Protein AF-A0A536Y123-F1 (afdb_monomer)

Solvent-accessible surface area (backbone atoms only — not comparable to full-atom values): 9663 Å² total; per-residue (Å²): 142,85,84,83,83,81,80,85,75,85,76,78,80,75,80,70,77,71,78,72,82,71,74,66,82,64,80,83,62,82,68,43,59,37,19,22,59,64,84,87,45,102,69,44,90,77,25,90,36,60,44,80,74,20,51,60,34,50,33,53,55,55,72,44,74,93,76,72,44,64,45,73,59,81,63,72,54,59,59,52,44,57,74,70,40,99,72,58,87,64,52,85,79,78,57,53,82,89,87,76,88,86,79,87,85,81,90,77,94,80,68,61,84,88,69,74,47,89,44,72,66,46,47,53,51,51,45,68,77,39,72,90,72,76,83,84,84,71,101,106

Radius of gyration: 28.77 Å; Cα contacts (8 Å, |Δi|>4): 115; chains: 1; bounding box: 104×42×50 Å

Foldseek 3Di:
DDDDDDDPDPDDPDPDPDPPPPDPCPPPDAAAEAEAADPPPPRHPGHDDYDPLRLRSVLVQLPDDPPRSYYYDDDCSVVVCCVPDPDGNDDPPPSDDDDDDPDDDDDDDDDDPVVPDPDPVSVVVVCVVDPPPDDDDDSD

Sequence (140 aa):
MHGVIVRISLAACAALPAPGALAQSYPSQPIKVVVPFTPGTGMDIIARKPGASGNIGAEMVARSAPDGHTVMITANTMLIAASLYRSVPYDPLTDFSPISLAAWGTLLLTANPKANINSVADLIAQAKASPGKLTYASPG

Structure (mmCIF, N/CA/C/O backbone):
data_AF-A0A536Y123-F1
#
_entry.id   AF-A0A536Y123-F1
#
loop_
_atom_site.group_PDB
_atom_site.id
_atom_site.type_symbol
_atom_site.label_atom_id
_atom_site.label_alt_id
_atom_site.label_comp_id
_atom_site.label_asym_id
_atom_site.label_entity_id
_atom_site.label_seq_id
_atom_site.pdbx_PDB_ins_code
_atom_site.Cartn_x
_atom_site.Cartn_y
_atom_site.Cartn_z
_atom_site.occupancy
_atom_site.B_iso_or_equiv
_atom_site.auth_seq_id
_atom_site.auth_comp_id
_atom_site.auth_asym_id
_atom_site.auth_atom_id
_atom_site.pdbx_PDB_model_num
ATOM 1 N N . MET A 1 1 ? 82.440 23.245 2.979 1.00 44.66 1 MET A N 1
ATOM 2 C CA . MET A 1 1 ? 81.956 23.852 1.720 1.00 44.66 1 MET A CA 1
ATOM 3 C C . MET A 1 1 ? 81.531 22.723 0.804 1.00 44.66 1 MET A C 1
ATOM 5 O O . MET A 1 1 ? 82.418 21.971 0.463 1.00 44.66 1 MET A O 1
ATOM 9 N N . HIS A 1 2 ? 80.235 22.555 0.522 1.00 34.16 2 HIS A N 1
ATOM 10 C CA . HIS A 1 2 ? 79.648 21.939 -0.687 1.00 34.16 2 HIS A CA 1
ATOM 11 C C . HIS A 1 2 ? 78.120 21.997 -0.511 1.00 34.16 2 HIS A C 1
ATOM 13 O O . HIS A 1 2 ? 77.523 21.147 0.143 1.00 34.16 2 HIS A O 1
ATOM 19 N N . GLY A 1 3 ? 77.515 23.087 -0.992 1.00 32.44 3 GLY A N 1
ATOM 20 C CA . GLY A 1 3 ? 76.071 23.311 -0.957 1.00 32.44 3 GLY A CA 1
ATOM 21 C C . GLY A 1 3 ? 75.377 22.563 -2.093 1.00 32.44 3 GLY A C 1
ATOM 22 O O . G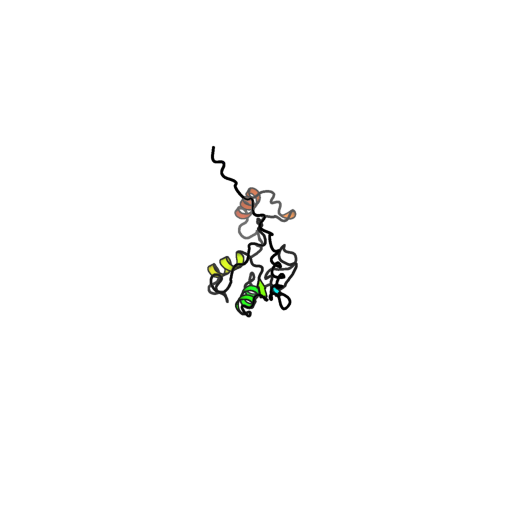LY A 1 3 ? 75.806 22.641 -3.242 1.00 32.44 3 GLY A O 1
ATOM 23 N N . VAL A 1 4 ? 74.311 21.839 -1.762 1.00 37.75 4 VAL A N 1
ATOM 24 C CA . VAL A 1 4 ? 73.453 21.135 -2.719 1.00 37.75 4 VAL A CA 1
ATOM 25 C C . VAL A 1 4 ? 72.392 22.113 -3.229 1.00 37.75 4 VAL A C 1
ATOM 27 O O . VAL A 1 4 ? 71.545 22.579 -2.472 1.00 37.75 4 VAL A O 1
ATOM 30 N N . ILE A 1 5 ? 72.460 22.440 -4.519 1.00 39.22 5 ILE A N 1
ATOM 31 C CA . ILE A 1 5 ? 71.477 23.259 -5.238 1.00 39.22 5 ILE A CA 1
ATOM 32 C C . ILE A 1 5 ? 70.317 22.347 -5.661 1.00 39.22 5 ILE A C 1
ATOM 34 O O . ILE A 1 5 ? 70.460 21.539 -6.578 1.00 39.22 5 ILE A O 1
ATOM 38 N N . VAL A 1 6 ? 69.159 22.477 -5.009 1.00 36.78 6 VAL A N 1
ATOM 39 C CA . VAL A 1 6 ? 67.905 21.829 -5.429 1.00 36.78 6 VAL A CA 1
ATOM 40 C C . VAL A 1 6 ? 67.229 22.716 -6.477 1.00 36.78 6 VAL A C 1
ATOM 42 O O . VAL A 1 6 ? 66.764 23.813 -6.178 1.00 36.78 6 VAL A O 1
ATOM 45 N N . ARG A 1 7 ? 67.197 22.252 -7.730 1.00 42.12 7 ARG A N 1
ATOM 46 C CA . ARG A 1 7 ? 66.497 22.916 -8.840 1.00 42.12 7 ARG A CA 1
ATOM 47 C C . ARG A 1 7 ? 65.000 22.614 -8.734 1.00 42.12 7 ARG A C 1
ATOM 49 O O . ARG A 1 7 ? 64.572 21.503 -9.032 1.00 42.12 7 ARG A O 1
ATOM 56 N N . ILE A 1 8 ? 64.211 23.609 -8.334 1.00 46.03 8 ILE A N 1
ATOM 57 C CA . ILE A 1 8 ? 62.746 23.586 -8.443 1.00 46.03 8 ILE A CA 1
ATOM 58 C C . ILE A 1 8 ? 62.401 23.617 -9.937 1.00 46.03 8 ILE A C 1
ATOM 60 O O . ILE A 1 8 ? 62.553 24.643 -10.595 1.00 46.03 8 ILE A O 1
ATOM 64 N N . SER A 1 9 ? 61.981 22.475 -10.482 1.00 41.53 9 SER A N 1
ATOM 65 C CA . SER A 1 9 ? 61.407 22.404 -11.826 1.00 41.53 9 SER A CA 1
ATOM 66 C C . SER A 1 9 ? 59.897 22.571 -11.707 1.00 41.53 9 SER A C 1
ATOM 68 O O . SER A 1 9 ? 59.209 21.731 -11.131 1.00 41.53 9 SER A O 1
ATOM 70 N N . LEU A 1 10 ? 59.405 23.697 -12.219 1.00 42.91 10 LEU A N 1
ATOM 71 C CA . LEU A 1 10 ? 57.994 24.034 -12.344 1.00 42.91 10 LEU A CA 1
ATOM 72 C C . LEU A 1 10 ? 57.353 23.081 -13.368 1.00 42.91 10 LEU A C 1
ATOM 74 O O . LEU A 1 10 ? 57.527 23.250 -14.573 1.00 42.91 10 LEU A O 1
ATOM 78 N N . ALA A 1 11 ? 56.653 22.051 -12.893 1.00 46.97 11 ALA A N 1
ATOM 79 C CA . ALA A 1 11 ? 55.857 21.182 -13.750 1.00 46.97 11 ALA A CA 1
ATOM 80 C C . ALA A 1 11 ? 54.609 21.952 -14.204 1.00 46.97 11 ALA A C 1
ATOM 82 O O . ALA A 1 11 ? 53.693 22.201 -13.421 1.00 46.97 11 ALA A O 1
ATOM 83 N N . ALA A 1 12 ? 54.600 22.368 -15.471 1.00 45.41 12 ALA A N 1
ATOM 84 C CA . ALA A 1 12 ? 53.430 22.928 -16.125 1.00 45.41 12 ALA A CA 1
ATOM 85 C C . ALA A 1 12 ? 52.314 21.873 -16.129 1.00 45.41 12 ALA A C 1
ATOM 87 O O . ALA A 1 12 ? 52.408 20.849 -16.805 1.00 45.41 12 ALA A O 1
ATOM 88 N N . CYS A 1 13 ? 51.274 22.117 -15.334 1.00 39.50 13 CYS A N 1
ATOM 89 C CA . CYS A 1 13 ? 50.069 21.306 -15.302 1.00 39.50 13 CYS A CA 1
ATOM 90 C C . CYS A 1 13 ? 49.344 21.508 -16.640 1.00 39.50 13 CYS A C 1
ATOM 92 O O . CYS A 1 13 ? 48.637 22.497 -16.832 1.00 39.50 13 CYS A O 1
ATOM 94 N N . ALA A 1 14 ? 49.595 20.621 -17.604 1.00 54.16 14 ALA A N 1
ATOM 95 C CA . ALA A 1 14 ? 48.831 20.573 -18.838 1.00 54.16 14 ALA A CA 1
ATOM 96 C C . ALA A 1 14 ? 47.367 20.318 -18.466 1.00 54.16 14 ALA A C 1
ATOM 98 O O . ALA A 1 14 ? 47.043 19.289 -17.873 1.00 54.16 14 ALA A O 1
ATOM 99 N N . ALA A 1 15 ? 46.502 21.285 -18.770 1.00 59.75 15 ALA A N 1
ATOM 100 C CA . ALA A 1 15 ? 45.067 21.162 -18.596 1.00 59.75 15 ALA A CA 1
ATOM 101 C C . ALA A 1 15 ? 44.578 19.979 -19.440 1.00 59.75 15 ALA A C 1
ATOM 103 O O . ALA A 1 15 ? 44.420 20.088 -20.656 1.00 59.75 15 ALA A O 1
ATOM 104 N N . LEU A 1 16 ? 44.386 18.829 -18.794 1.00 57.16 16 LEU A N 1
ATOM 105 C CA . LEU A 1 16 ? 43.657 17.716 -19.377 1.00 57.16 16 LEU A CA 1
ATOM 106 C C . LEU A 1 16 ? 42.256 18.247 -19.705 1.00 57.16 16 LEU A C 1
ATOM 108 O O . LEU A 1 16 ? 41.592 18.755 -18.795 1.00 57.16 16 LEU A O 1
ATOM 112 N N . PRO A 1 17 ? 41.798 18.187 -20.968 1.00 57.59 17 PRO A N 1
ATOM 113 C CA . PRO A 1 17 ? 40.413 18.493 -21.270 1.00 57.59 17 PRO A CA 1
ATOM 114 C C . PRO A 1 17 ? 39.561 17.558 -20.415 1.00 57.59 17 PRO A C 1
ATOM 116 O O . PRO A 1 17 ? 39.711 16.336 -20.489 1.00 57.59 17 PRO A O 1
ATOM 119 N N . ALA A 1 18 ? 38.717 18.135 -19.556 1.00 61.03 18 ALA A N 1
ATOM 120 C CA . ALA A 1 18 ? 37.711 17.365 -18.846 1.00 61.03 18 ALA A CA 1
ATOM 121 C C . ALA A 1 18 ? 36.969 16.544 -19.911 1.00 61.03 18 ALA A C 1
ATOM 123 O O . ALA A 1 18 ? 36.541 17.148 -20.903 1.00 61.03 18 ALA A O 1
ATOM 124 N N . PRO A 1 19 ? 36.865 15.206 -19.787 1.00 59.00 19 PRO A N 1
ATOM 125 C CA . PRO A 1 19 ? 36.033 14.445 -20.701 1.00 59.00 19 PRO A CA 1
ATOM 126 C C . PRO A 1 19 ? 34.667 15.121 -20.673 1.00 59.00 19 PRO A C 1
ATOM 128 O O . PRO A 1 19 ? 34.064 15.244 -19.604 1.00 59.00 19 PRO A O 1
ATOM 131 N N . GLY A 1 20 ? 34.258 15.681 -21.818 1.00 55.81 20 GLY A N 1
ATOM 132 C CA . GLY A 1 20 ? 32.972 16.352 -21.934 1.00 55.81 20 GLY A CA 1
ATOM 133 C C . GLY A 1 20 ? 31.936 15.413 -21.346 1.00 55.81 20 GLY A C 1
ATOM 134 O O . GLY A 1 20 ? 31.989 14.221 -21.632 1.00 55.81 20 GLY A O 1
ATOM 135 N N . ALA A 1 21 ? 31.085 15.902 -20.447 1.00 55.25 21 ALA A N 1
ATOM 136 C CA . ALA A 1 21 ? 30.064 15.067 -19.841 1.00 55.25 21 ALA A CA 1
ATOM 137 C C . ALA A 1 21 ? 29.241 14.442 -20.977 1.00 55.25 21 ALA A C 1
ATOM 139 O O . ALA A 1 21 ? 28.461 15.130 -21.636 1.00 55.25 21 ALA A O 1
ATOM 140 N N . LEU A 1 22 ? 29.478 13.157 -21.256 1.00 55.00 22 LEU A N 1
ATOM 141 C CA . LEU A 1 22 ? 28.641 12.369 -22.145 1.00 55.00 22 LEU A CA 1
ATOM 142 C C . LEU A 1 22 ? 27.277 12.408 -21.470 1.00 55.00 22 LEU A C 1
ATOM 144 O O 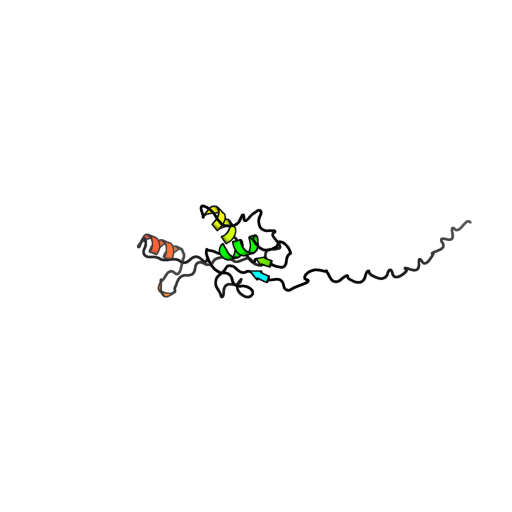. LEU A 1 22 ? 27.125 11.887 -20.364 1.00 55.00 22 LEU A O 1
ATOM 148 N N . ALA A 1 23 ? 26.319 13.106 -22.079 1.00 57.44 23 ALA A N 1
AT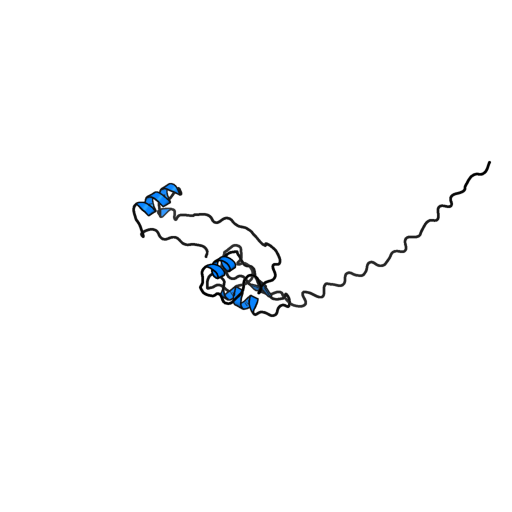OM 149 C CA . ALA A 1 23 ? 24.944 13.052 -21.619 1.00 57.44 23 ALA A CA 1
ATOM 150 C C . ALA A 1 23 ? 24.580 11.569 -21.467 1.00 57.44 23 ALA A C 1
ATOM 152 O O . ALA A 1 23 ? 24.811 10.782 -22.387 1.00 57.44 23 ALA A O 1
ATOM 153 N N . GLN A 1 24 ? 24.106 11.178 -20.282 1.00 65.00 24 GLN A N 1
ATOM 154 C CA . GLN A 1 24 ? 23.718 9.799 -20.009 1.00 65.00 24 GLN A CA 1
ATOM 155 C C . GLN A 1 24 ? 22.732 9.365 -21.105 1.00 65.00 24 GLN A C 1
ATOM 157 O O . GLN A 1 24 ? 21.712 10.021 -21.304 1.00 65.00 24 GLN A O 1
ATOM 162 N N . SER A 1 25 ? 23.017 8.269 -21.817 1.00 79.06 25 SER A N 1
ATOM 163 C CA . SER A 1 25 ? 22.166 7.763 -22.914 1.00 79.06 25 SER A CA 1
ATOM 164 C C . SER A 1 25 ? 20.746 7.376 -22.470 1.00 79.06 25 SER A C 1
ATOM 166 O O . SER A 1 25 ? 19.893 7.063 -23.297 1.00 79.06 25 SER A O 1
ATOM 168 N N . TYR A 1 26 ? 20.507 7.377 -21.160 1.00 80.31 26 TYR A N 1
ATOM 169 C CA . TYR A 1 26 ? 19.233 7.148 -20.505 1.00 80.31 26 TYR A CA 1
ATOM 170 C C . TYR A 1 26 ? 18.854 8.382 -19.667 1.00 80.31 26 TYR A C 1
ATOM 172 O O . TYR A 1 26 ? 19.722 8.908 -18.962 1.00 80.31 26 TYR A O 1
ATOM 180 N N . PRO A 1 27 ? 17.572 8.787 -19.635 1.00 84.50 27 PRO A N 1
ATOM 181 C CA . PRO A 1 27 ? 16.436 8.220 -20.372 1.00 84.50 27 PRO A CA 1
ATOM 182 C C . PRO A 1 27 ? 16.368 8.727 -21.822 1.00 84.50 27 PRO A C 1
ATOM 184 O O . PRO A 1 27 ? 16.503 9.921 -22.073 1.00 84.50 27 PRO A O 1
ATOM 187 N N . SER A 1 28 ? 16.127 7.826 -22.779 1.00 86.00 28 SER A N 1
ATOM 188 C CA . SER A 1 28 ? 15.993 8.174 -24.207 1.00 86.00 28 SER A CA 1
ATOM 189 C C . SER A 1 28 ? 14.548 8.480 -24.627 1.00 86.00 28 SER A C 1
ATOM 191 O O . SER A 1 28 ? 14.310 9.020 -25.705 1.00 86.00 28 SER A O 1
ATOM 193 N N . GLN A 1 29 ? 13.583 8.162 -23.766 1.00 86.25 29 GLN A N 1
ATOM 194 C CA . GLN A 1 29 ? 12.152 8.429 -23.915 1.00 86.25 29 GLN A CA 1
ATOM 195 C C . GLN A 1 29 ? 11.523 8.656 -22.523 1.00 86.25 29 GLN A C 1
ATOM 197 O O . GLN A 1 29 ? 12.164 8.360 -21.510 1.00 86.25 29 GLN A O 1
ATOM 202 N N . PRO A 1 30 ? 10.292 9.195 -22.422 1.00 88.25 30 PRO A N 1
ATOM 203 C CA . PRO A 1 30 ? 9.659 9.457 -21.129 1.00 88.25 30 PRO A CA 1
ATOM 204 C C . PRO A 1 30 ? 9.525 8.210 -20.240 1.00 88.25 30 PRO A C 1
ATOM 206 O O . PRO A 1 30 ? 9.156 7.136 -20.713 1.00 88.25 30 PRO A O 1
ATOM 209 N N . ILE A 1 31 ? 9.760 8.376 -18.934 1.00 87.94 31 ILE A N 1
ATOM 210 C CA . ILE A 1 31 ? 9.559 7.322 -17.930 1.00 87.94 31 ILE A CA 1
ATOM 211 C C . ILE A 1 31 ? 8.090 7.308 -17.503 1.00 87.94 31 ILE A C 1
ATOM 213 O O . ILE A 1 31 ? 7.547 8.301 -17.015 1.00 87.94 31 ILE A O 1
ATOM 217 N N . LYS A 1 32 ? 7.451 6.151 -17.640 1.00 85.12 32 LYS A N 1
ATOM 218 C CA . LYS A 1 32 ? 6.122 5.866 -17.118 1.00 85.12 32 LYS A CA 1
ATOM 219 C C . LYS A 1 32 ? 6.221 5.472 -15.648 1.00 85.12 32 LYS A C 1
ATOM 221 O O . LYS A 1 32 ? 6.662 4.377 -15.307 1.00 85.12 32 LYS A O 1
ATOM 226 N N . VAL A 1 33 ? 5.753 6.353 -14.775 1.00 85.56 33 VAL A N 1
ATOM 227 C CA . VAL A 1 33 ? 5.499 6.010 -13.370 1.00 85.56 33 VAL A CA 1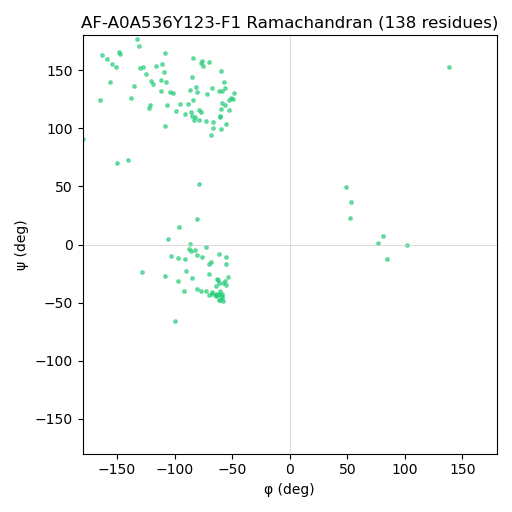
ATOM 228 C C . VAL A 1 33 ? 4.195 5.210 -13.296 1.00 85.56 33 VAL A C 1
ATOM 230 O O . VAL A 1 33 ? 3.367 5.302 -14.201 1.00 85.56 33 VAL A O 1
ATOM 233 N N . VAL A 1 34 ? 4.002 4.396 -12.261 1.00 79.06 34 VAL A N 1
ATOM 234 C CA . VAL A 1 34 ? 2.768 3.646 -11.985 1.00 79.06 34 VAL A CA 1
ATOM 235 C C . VAL A 1 34 ? 2.477 3.728 -10.494 1.00 79.06 34 VAL A C 1
ATOM 237 O O . VAL A 1 34 ? 3.332 3.385 -9.684 1.00 79.06 34 VAL A O 1
ATOM 240 N N . VAL A 1 35 ? 1.270 4.160 -10.137 1.00 76.50 35 VAL A N 1
ATOM 241 C CA . VAL A 1 35 ? 0.771 4.249 -8.762 1.00 76.50 35 VAL A CA 1
ATOM 242 C C . VAL A 1 35 ? -0.487 3.384 -8.649 1.00 76.50 35 VAL A C 1
ATOM 244 O O . VAL A 1 35 ? -1.468 3.603 -9.372 1.00 76.50 35 VAL A O 1
ATOM 247 N N . PRO A 1 36 ? -0.481 2.378 -7.765 1.00 60.59 36 PRO A N 1
ATOM 248 C CA . PRO A 1 36 ? -1.546 1.389 -7.704 1.00 60.59 36 PRO A CA 1
ATOM 249 C C . PRO A 1 36 ? -2.631 1.701 -6.648 1.00 60.59 36 PRO A C 1
ATOM 251 O O . PRO A 1 36 ? -3.433 0.828 -6.312 1.00 60.59 36 PRO A O 1
ATOM 254 N N . PHE A 1 37 ? -2.683 2.936 -6.131 1.00 64.50 37 PHE A N 1
ATOM 255 C CA . PHE A 1 37 ? -3.608 3.381 -5.075 1.00 64.50 37 PHE A CA 1
ATOM 256 C C . PHE A 1 37 ? -4.706 4.320 -5.601 1.00 64.50 37 PHE A C 1
ATOM 258 O O . PHE A 1 37 ? -4.628 4.818 -6.723 1.00 64.50 37 PHE A O 1
ATOM 265 N N . THR A 1 38 ? -5.764 4.523 -4.807 1.00 53.31 38 THR A N 1
ATOM 266 C CA . THR A 1 38 ? -6.892 5.403 -5.156 1.00 53.31 38 THR A CA 1
ATOM 267 C C . THR A 1 38 ? -6.514 6.887 -5.139 1.00 53.31 38 THR A C 1
ATOM 269 O O . THR A 1 38 ? -5.593 7.270 -4.404 1.00 53.31 38 THR A O 1
ATOM 272 N N . PRO A 1 39 ? -7.274 7.734 -5.864 1.00 51.16 39 PRO A N 1
ATOM 273 C CA . PRO A 1 39 ? -6.931 9.135 -5.993 1.00 51.16 39 PRO A CA 1
ATOM 274 C C . PRO A 1 39 ? -6.860 9.944 -4.695 1.00 51.16 39 PRO A C 1
ATOM 276 O O . PRO A 1 39 ? -7.607 9.674 -3.756 1.00 51.16 39 PRO A O 1
ATOM 279 N N . GLY A 1 40 ? -5.990 10.959 -4.654 1.00 53.34 40 GLY A N 1
ATOM 280 C CA . GLY A 1 40 ? -5.891 11.918 -3.537 1.00 53.34 40 GLY A CA 1
ATOM 281 C C . GLY A 1 40 ? -5.093 11.452 -2.310 1.00 53.34 40 GLY A C 1
ATOM 282 O O . GLY A 1 40 ? -5.057 12.145 -1.294 1.00 53.34 40 GLY A O 1
ATOM 283 N N . THR A 1 41 ? -4.430 10.298 -2.392 1.00 57.78 41 THR A N 1
ATOM 284 C CA . THR A 1 41 ? -3.423 9.871 -1.408 1.00 57.78 41 THR A CA 1
ATOM 285 C C . THR A 1 41 ? -2.062 10.483 -1.758 1.00 57.78 41 THR A C 1
ATOM 287 O O . THR A 1 41 ? -1.838 10.875 -2.903 1.00 57.78 41 THR A O 1
ATOM 290 N N . GLY A 1 42 ? -1.121 10.554 -0.807 1.00 52.12 42 GLY A N 1
ATOM 291 C CA . GLY A 1 42 ? 0.209 11.151 -1.030 1.00 52.12 42 GLY A CA 1
ATOM 292 C C . GLY A 1 42 ? 1.012 10.552 -2.198 1.00 52.12 42 GLY A C 1
ATOM 293 O O . GLY A 1 42 ? 2.017 11.125 -2.606 1.00 52.12 42 GLY A O 1
ATOM 294 N N . MET A 1 43 ? 0.562 9.428 -2.761 1.00 48.94 43 MET A N 1
ATOM 295 C CA . MET A 1 43 ? 1.208 8.741 -3.873 1.00 48.94 43 MET A CA 1
ATOM 296 C C . MET A 1 43 ? 0.621 9.071 -5.248 1.00 48.94 43 MET A C 1
ATOM 298 O O . MET A 1 43 ? 1.240 8.746 -6.251 1.00 48.94 43 MET A O 1
ATOM 302 N N . ASP A 1 44 ? -0.531 9.732 -5.326 1.00 50.09 44 ASP A N 1
ATOM 303 C CA . ASP A 1 44 ? -1.390 9.725 -6.517 1.00 50.09 44 ASP A CA 1
ATOM 304 C C . ASP A 1 44 ? -1.079 10.783 -7.599 1.00 50.09 44 ASP A C 1
ATOM 306 O O . ASP A 1 44 ? -1.732 10.832 -8.638 1.00 50.09 44 ASP A O 1
ATOM 310 N N . ILE A 1 45 ? -0.066 11.634 -7.436 1.00 48.66 45 ILE A N 1
ATOM 311 C CA . ILE A 1 45 ? 0.061 12.805 -8.324 1.00 48.66 45 ILE A CA 1
ATOM 312 C C . ILE A 1 45 ? 0.459 12.444 -9.778 1.00 48.66 45 ILE A C 1
ATOM 314 O O . ILE A 1 45 ? 0.255 13.266 -10.668 1.00 48.66 45 ILE A O 1
ATOM 318 N N . ILE A 1 46 ? 0.987 11.242 -10.078 1.00 41.72 46 ILE A N 1
ATOM 319 C CA . ILE A 1 46 ? 1.703 11.037 -11.360 1.00 41.72 46 ILE A CA 1
ATOM 320 C C . ILE A 1 46 ? 1.252 9.839 -12.224 1.00 41.72 46 ILE A C 1
ATOM 322 O O . ILE A 1 46 ? 1.422 9.915 -13.440 1.00 41.72 46 ILE A O 1
ATOM 326 N N . ALA A 1 47 ? 0.623 8.766 -11.717 1.00 50.31 47 ALA A N 1
ATOM 327 C CA . ALA A 1 47 ? 0.274 7.651 -12.615 1.00 50.31 47 ALA A CA 1
ATOM 328 C C . ALA A 1 47 ? -0.739 6.627 -12.104 1.00 50.31 47 ALA A C 1
ATOM 330 O 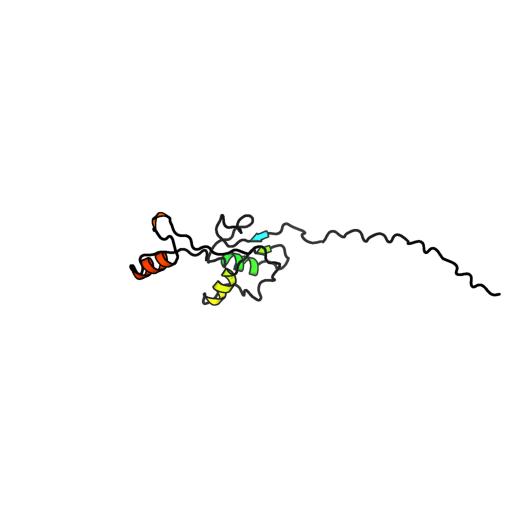O . ALA A 1 47 ? -0.507 5.964 -11.114 1.00 50.31 47 ALA A O 1
ATOM 331 N N . ARG A 1 48 ? -1.830 6.384 -12.830 1.00 58.28 48 ARG A N 1
ATOM 332 C CA . ARG A 1 48 ? -3.014 5.702 -12.276 1.00 58.28 48 ARG A CA 1
ATOM 333 C C . ARG A 1 48 ? -3.180 4.261 -12.774 1.00 58.28 48 ARG A C 1
ATOM 335 O O . ARG A 1 48 ? -3.394 4.083 -13.973 1.00 58.28 48 ARG A O 1
ATOM 342 N N . LYS A 1 49 ? -3.179 3.264 -11.869 1.00 63.12 49 LYS A N 1
ATOM 343 C CA . LYS A 1 49 ? -3.734 1.898 -12.074 1.00 63.12 49 LYS A CA 1
ATOM 344 C C . LYS A 1 49 ? -4.263 1.251 -10.767 1.00 63.12 49 LYS A C 1
ATOM 346 O O . LYS A 1 49 ? -3.647 0.309 -10.268 1.00 63.12 49 LYS A O 1
ATOM 351 N N . PRO A 1 50 ? -5.386 1.730 -10.198 1.00 63.81 50 PRO A N 1
ATOM 352 C CA . PRO A 1 50 ? -5.924 1.222 -8.931 1.00 63.81 50 PRO A CA 1
ATOM 353 C C . PRO A 1 50 ? -6.629 -0.144 -9.056 1.00 63.81 50 PRO A C 1
ATOM 355 O O . PRO A 1 50 ? -7.198 -0.461 -10.101 1.00 63.81 50 PRO A O 1
ATOM 358 N N . GLY A 1 51 ? -6.657 -0.917 -7.962 1.00 65.56 51 GLY A N 1
ATOM 359 C CA . GLY A 1 51 ? -7.467 -2.139 -7.803 1.00 65.56 51 GLY A CA 1
ATOM 360 C C . GLY A 1 51 ? -6.732 -3.301 -7.116 1.00 65.56 51 GLY A C 1
ATOM 361 O O . GLY A 1 51 ? -5.508 -3.389 -7.184 1.00 65.56 51 GLY A O 1
ATOM 362 N N . ALA A 1 52 ? -7.484 -4.184 -6.441 1.00 65.56 52 ALA A N 1
ATOM 363 C CA . ALA A 1 52 ? -6.981 -5.372 -5.725 1.00 65.56 52 ALA A CA 1
ATOM 364 C C . ALA A 1 52 ? -5.791 -5.084 -4.781 1.00 65.56 52 ALA A C 1
ATOM 366 O O . ALA A 1 52 ? -4.748 -5.726 -4.877 1.00 65.56 52 ALA A O 1
ATOM 367 N N . SER A 1 53 ? -5.919 -4.056 -3.932 1.00 70.38 53 SER A N 1
ATOM 368 C CA . SER A 1 53 ? -4.857 -3.561 -3.028 1.00 70.38 53 SER A CA 1
ATOM 369 C C . SER A 1 53 ? -3.517 -3.250 -3.720 1.00 70.38 53 SER A C 1
ATOM 371 O O . SER A 1 53 ? -2.463 -3.210 -3.089 1.00 70.38 53 SER A O 1
ATOM 373 N N . GLY A 1 54 ? -3.578 -2.996 -5.028 1.00 74.81 54 GLY A N 1
ATOM 374 C CA . GLY A 1 54 ? -2.472 -2.598 -5.881 1.00 74.81 54 GLY A CA 1
ATOM 375 C C . GLY A 1 54 ? -1.878 -3.701 -6.760 1.00 74.81 54 GLY A C 1
ATOM 376 O O . GLY A 1 54 ? -1.006 -3.418 -7.585 1.00 74.81 54 GLY A O 1
ATOM 377 N N . ASN A 1 55 ? -2.396 -4.930 -6.671 1.00 76.00 55 ASN A N 1
ATOM 378 C CA . ASN A 1 55 ? -1.873 -6.077 -7.417 1.00 76.00 55 ASN A CA 1
ATOM 379 C C . ASN A 1 55 ? -1.969 -5.906 -8.940 1.00 76.00 55 ASN A C 1
ATOM 381 O O . ASN A 1 55 ? -1.110 -6.398 -9.662 1.00 76.00 55 ASN A O 1
ATOM 385 N N . ILE A 1 56 ? -2.971 -5.175 -9.439 1.00 78.88 56 ILE A N 1
ATOM 386 C CA . ILE A 1 56 ? -3.141 -4.917 -10.880 1.00 78.88 56 ILE A CA 1
ATOM 387 C C . ILE A 1 56 ? -2.010 -4.028 -11.417 1.00 78.88 56 ILE A C 1
ATOM 389 O O . ILE A 1 56 ? -1.492 -4.243 -12.515 1.00 78.88 56 ILE A O 1
ATOM 393 N N . GLY A 1 57 ? -1.621 -3.008 -10.646 1.00 81.69 57 GLY A N 1
ATOM 394 C CA . GLY A 1 57 ? -0.493 -2.148 -10.993 1.00 81.69 57 GLY A CA 1
ATOM 395 C C . GLY A 1 57 ? 0.831 -2.907 -10.922 1.00 81.69 57 GLY A C 1
ATOM 396 O O . GLY A 1 57 ? 1.632 -2.797 -11.851 1.00 81.69 57 GLY A O 1
ATOM 397 N N . ALA A 1 58 ? 1.008 -3.722 -9.877 1.00 83.88 58 ALA A N 1
ATOM 398 C CA . ALA A 1 58 ? 2.183 -4.569 -9.698 1.00 83.88 58 ALA A CA 1
ATOM 399 C C . ALA A 1 58 ? 2.347 -5.581 -10.839 1.00 83.88 58 ALA A C 1
ATOM 401 O O . ALA A 1 58 ? 3.414 -5.635 -11.443 1.00 83.88 58 ALA A O 1
ATOM 402 N N . GLU A 1 59 ? 1.285 -6.299 -11.214 1.00 83.94 59 GLU A N 1
ATOM 403 C CA . GLU A 1 59 ? 1.315 -7.244 -12.334 1.00 83.94 59 GLU A CA 1
ATOM 404 C C . GLU A 1 59 ? 1.710 -6.562 -13.646 1.00 83.94 59 GLU A C 1
ATOM 406 O O . GLU A 1 59 ? 2.549 -7.067 -14.390 1.00 83.94 59 GLU A O 1
ATOM 411 N N . MET A 1 60 ? 1.127 -5.397 -13.947 1.00 85.62 60 MET A N 1
ATOM 412 C CA . MET A 1 60 ? 1.482 -4.679 -15.170 1.00 85.62 60 MET A CA 1
ATOM 413 C C . MET A 1 60 ? 2.977 -4.338 -15.194 1.00 85.62 60 MET A C 1
ATOM 415 O O . MET A 1 60 ? 3.613 -4.471 -16.240 1.00 85.62 60 MET A O 1
ATOM 419 N N . VAL A 1 61 ? 3.525 -3.856 -14.077 1.00 86.06 61 VAL A N 1
ATOM 420 C CA . VAL A 1 61 ? 4.929 -3.437 -14.009 1.00 86.06 61 VAL A CA 1
ATOM 421 C C . VAL A 1 61 ? 5.848 -4.652 -14.090 1.00 86.06 61 VAL A C 1
ATOM 423 O O . VAL A 1 61 ? 6.780 -4.621 -14.884 1.00 86.06 61 VAL A O 1
ATOM 426 N N . ALA A 1 62 ? 5.539 -5.737 -13.375 1.00 87.25 62 ALA A N 1
ATOM 427 C CA . ALA A 1 62 ? 6.291 -6.993 -13.435 1.00 87.25 62 ALA A CA 1
ATOM 428 C C . ALA A 1 62 ? 6.356 -7.573 -14.860 1.00 87.25 62 ALA A C 1
ATOM 430 O O . ALA A 1 62 ? 7.356 -8.159 -15.260 1.00 87.25 62 ALA A O 1
ATOM 431 N N . ARG A 1 63 ? 5.299 -7.376 -15.661 1.00 87.94 63 ARG A N 1
ATOM 432 C CA . ARG A 1 63 ? 5.241 -7.809 -17.069 1.00 87.94 63 ARG A CA 1
ATOM 433 C C . ARG A 1 63 ? 5.833 -6.807 -18.069 1.00 87.94 63 ARG A C 1
ATOM 435 O O . ARG A 1 63 ? 5.852 -7.098 -19.264 1.00 87.94 63 ARG A O 1
ATOM 442 N N . SER A 1 64 ? 6.244 -5.616 -17.633 1.00 89.44 64 SER A N 1
ATOM 443 C CA . SER A 1 64 ? 6.801 -4.591 -18.525 1.00 89.44 64 SER A CA 1
ATOM 444 C C . SER A 1 64 ? 8.238 -4.928 -18.931 1.00 89.44 64 SER A C 1
ATOM 446 O O . SER A 1 64 ? 8.925 -5.685 -18.250 1.00 89.44 64 SER A O 1
ATOM 448 N N . ALA A 1 65 ? 8.709 -4.364 -20.049 1.00 90.75 65 ALA A N 1
ATOM 449 C CA . ALA A 1 65 ? 10.103 -4.529 -20.454 1.00 90.75 65 ALA A CA 1
ATOM 450 C C . ALA A 1 65 ? 11.042 -3.991 -19.348 1.00 90.75 65 ALA A C 1
ATOM 452 O O . ALA A 1 65 ? 10.819 -2.874 -18.870 1.00 90.75 65 ALA A O 1
ATOM 453 N N . PRO A 1 66 ? 12.089 -4.734 -18.941 1.00 90.25 66 PRO A N 1
ATOM 454 C CA . PRO A 1 66 ? 13.022 -4.315 -17.893 1.00 90.25 66 PRO A CA 1
ATOM 455 C C . PRO A 1 66 ? 14.060 -3.308 -18.428 1.00 90.25 66 PRO A C 1
ATOM 457 O O . PRO A 1 66 ? 15.264 -3.502 -18.297 1.00 90.25 66 PRO A O 1
ATOM 460 N N . ASP A 1 67 ? 13.597 -2.236 -19.073 1.00 90.31 67 ASP A N 1
ATOM 461 C CA . ASP A 1 67 ? 14.418 -1.228 -19.764 1.00 90.31 67 ASP A CA 1
ATOM 462 C C . ASP A 1 67 ? 14.527 0.112 -19.005 1.00 90.31 67 ASP A C 1
ATOM 464 O O . ASP A 1 67 ? 15.087 1.083 -19.515 1.00 90.31 67 ASP A O 1
ATOM 468 N N . GLY A 1 68 ? 13.967 0.173 -17.793 1.00 87.94 68 GLY A N 1
ATOM 469 C CA . GLY A 1 68 ? 13.952 1.354 -16.927 1.00 87.94 68 GLY A CA 1
ATOM 470 C C . GLY A 1 68 ? 12.828 2.358 -17.207 1.00 87.94 68 GLY A C 1
ATOM 471 O O . GLY A 1 68 ? 12.548 3.199 -16.357 1.00 87.94 68 GLY A O 1
ATOM 472 N N . HIS A 1 69 ? 12.109 2.259 -18.329 1.00 90.12 69 HIS A N 1
ATOM 473 C CA . HIS A 1 69 ? 11.084 3.245 -18.696 1.00 90.12 69 HIS A CA 1
ATOM 474 C C . HIS A 1 69 ? 9.732 3.009 -18.025 1.00 90.12 69 HIS A C 1
ATOM 476 O O . HIS A 1 69 ? 8.834 3.833 -18.173 1.00 90.12 69 HIS A O 1
ATOM 482 N N . THR A 1 70 ? 9.565 1.920 -17.274 1.00 89.31 70 THR A N 1
ATOM 483 C CA . THR A 1 70 ? 8.394 1.703 -16.420 1.00 89.31 70 THR A CA 1
ATOM 484 C C . THR A 1 70 ? 8.843 1.495 -14.984 1.00 89.31 70 THR A C 1
ATOM 486 O O . THR A 1 70 ? 9.540 0.532 -14.680 1.00 89.31 70 THR A O 1
ATOM 489 N N . VAL A 1 71 ? 8.422 2.391 -14.093 1.00 90.25 71 VAL A N 1
ATOM 490 C CA . VAL A 1 71 ? 8.725 2.326 -12.659 1.00 90.25 71 VAL A CA 1
ATOM 491 C C . VAL A 1 71 ? 7.440 2.355 -11.847 1.00 90.25 71 VAL A C 1
ATOM 493 O O . VAL A 1 71 ? 6.466 3.008 -12.220 1.00 90.25 71 VAL A O 1
ATOM 496 N N . MET A 1 72 ? 7.435 1.659 -10.716 1.00 86.62 72 MET A N 1
ATOM 497 C CA . MET A 1 72 ? 6.290 1.609 -9.812 1.00 86.62 72 MET A CA 1
ATOM 498 C C . MET A 1 72 ? 6.607 2.318 -8.509 1.00 86.62 72 MET A C 1
ATOM 500 O O . MET A 1 72 ? 7.621 2.038 -7.875 1.00 86.62 72 MET A O 1
ATOM 504 N N . ILE A 1 73 ? 5.689 3.175 -8.072 1.00 86.31 73 ILE A N 1
ATOM 505 C CA . ILE A 1 73 ? 5.626 3.573 -6.674 1.00 86.31 73 ILE A CA 1
ATOM 506 C C . ILE A 1 73 ? 4.734 2.564 -5.960 1.00 86.31 73 ILE A C 1
ATOM 508 O O . ILE A 1 73 ? 3.574 2.381 -6.321 1.00 86.31 73 ILE A O 1
ATOM 512 N N . THR A 1 74 ? 5.288 1.894 -4.958 1.00 81.62 74 THR A N 1
ATOM 513 C CA . THR A 1 74 ? 4.604 0.845 -4.201 1.00 81.62 74 THR A CA 1
ATOM 514 C C . THR A 1 74 ? 4.757 1.070 -2.701 1.00 81.62 74 THR A C 1
ATOM 516 O O . THR A 1 74 ? 5.515 1.935 -2.263 1.00 81.62 74 THR A O 1
ATOM 519 N N . ALA A 1 75 ? 4.024 0.288 -1.915 1.00 80.88 75 ALA A N 1
ATOM 520 C CA . ALA A 1 75 ? 4.113 0.257 -0.465 1.00 80.88 75 ALA A CA 1
ATOM 521 C C . ALA A 1 75 ? 4.185 -1.195 0.032 1.00 80.88 75 ALA A C 1
ATOM 523 O O . ALA A 1 75 ? 4.054 -2.160 -0.722 1.00 80.88 75 ALA A O 1
ATOM 524 N N . ASN A 1 76 ? 4.343 -1.348 1.342 1.00 81.50 76 ASN A N 1
ATOM 525 C CA . ASN A 1 76 ? 4.329 -2.625 2.055 1.00 81.50 76 ASN A CA 1
ATOM 526 C C . ASN A 1 76 ? 3.063 -3.480 1.825 1.00 81.50 76 ASN A C 1
ATOM 528 O O . ASN A 1 76 ? 3.106 -4.688 2.060 1.00 81.50 76 ASN A O 1
ATOM 532 N N . THR A 1 77 ? 1.969 -2.913 1.307 1.00 79.00 77 THR A N 1
ATOM 533 C CA . THR A 1 77 ? 0.757 -3.655 0.915 1.00 79.00 77 THR A CA 1
ATOM 534 C C . THR A 1 77 ? 1.038 -4.789 -0.073 1.00 79.00 77 THR A C 1
ATOM 536 O O . THR A 1 77 ? 0.430 -5.849 0.042 1.00 79.00 77 THR A O 1
ATOM 539 N N . MET A 1 78 ? 2.002 -4.621 -0.985 1.00 83.00 78 MET A N 1
ATOM 540 C CA 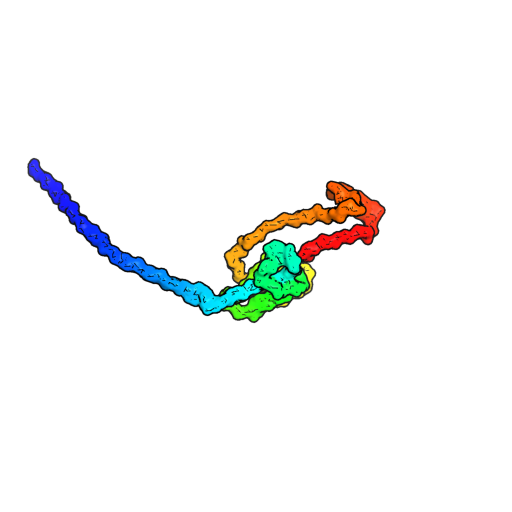. MET A 1 78 ? 2.371 -5.633 -1.982 1.00 83.00 78 MET A CA 1
ATOM 541 C C . MET A 1 78 ? 2.950 -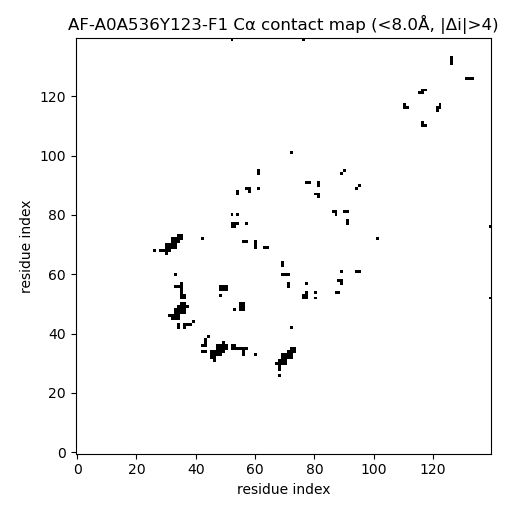6.912 -1.348 1.00 83.00 78 MET A C 1
ATOM 543 O O . MET A 1 78 ? 2.682 -8.017 -1.824 1.00 83.00 78 MET A O 1
ATOM 547 N N . LEU A 1 79 ? 3.703 -6.769 -0.249 1.00 85.00 79 LEU A N 1
ATOM 548 C CA . LEU A 1 79 ? 4.250 -7.889 0.528 1.00 85.00 79 LEU A CA 1
ATOM 549 C C . LEU A 1 79 ? 3.180 -8.544 1.406 1.00 85.00 79 LEU A C 1
ATOM 551 O O . LEU A 1 79 ? 3.127 -9.766 1.511 1.00 85.00 79 LEU A O 1
ATOM 555 N N . ILE A 1 80 ? 2.301 -7.742 2.013 1.00 85.31 80 ILE A N 1
ATOM 556 C CA . ILE A 1 80 ? 1.178 -8.260 2.808 1.00 85.31 80 ILE A CA 1
ATOM 557 C C . ILE A 1 80 ? 0.250 -9.095 1.919 1.00 85.31 80 ILE A C 1
ATOM 559 O O . ILE A 1 80 ? -0.159 -10.184 2.316 1.00 85.31 80 ILE A O 1
ATOM 563 N N . ALA A 1 81 ? -0.034 -8.626 0.701 1.00 81.94 81 ALA A N 1
ATOM 564 C CA . ALA A 1 81 ? -0.850 -9.347 -0.267 1.00 81.94 81 ALA A CA 1
ATOM 565 C C . ALA A 1 81 ? -0.260 -10.726 -0.613 1.00 81.94 81 ALA A C 1
ATOM 567 O O . ALA A 1 81 ? -1.005 -11.702 -0.636 1.00 81.94 81 ALA A O 1
ATOM 568 N N . ALA A 1 82 ? 1.059 -10.829 -0.813 1.00 84.44 82 ALA A N 1
ATOM 569 C CA . ALA A 1 82 ? 1.725 -12.104 -1.100 1.00 84.44 82 ALA A CA 1
ATOM 570 C C . ALA A 1 82 ? 1.611 -13.123 0.051 1.00 84.44 82 ALA A C 1
ATOM 572 O O . ALA A 1 82 ? 1.557 -14.323 -0.197 1.00 84.44 82 ALA A O 1
ATOM 573 N N . SER A 1 83 ? 1.526 -12.650 1.298 1.00 85.62 83 SER A N 1
ATOM 574 C CA . SER A 1 83 ? 1.323 -13.504 2.478 1.00 85.62 83 SER A CA 1
ATOM 575 C C . SER A 1 83 ? -0.148 -13.836 2.754 1.00 85.62 83 SER A C 1
ATOM 577 O O . SER A 1 83 ? -0.442 -14.863 3.362 1.00 85.62 83 SER A O 1
ATOM 579 N N . LEU A 1 84 ? -1.077 -12.955 2.370 1.00 85.81 84 LEU A N 1
ATOM 580 C CA . LEU A 1 84 ? -2.502 -13.074 2.697 1.00 85.81 84 LEU A CA 1
ATOM 581 C C . LEU A 1 84 ? -3.300 -13.828 1.626 1.00 85.81 84 LEU A C 1
ATOM 583 O O . LEU A 1 84 ? -4.197 -14.607 1.953 1.00 85.81 84 LEU A O 1
ATOM 587 N N . TYR A 1 85 ? -3.008 -13.588 0.347 1.00 81.31 85 TYR A N 1
ATOM 588 C CA . TYR A 1 85 ? -3.681 -14.266 -0.755 1.00 81.31 85 TYR A CA 1
ATOM 589 C C . TYR A 1 85 ? -3.020 -15.612 -1.042 1.00 81.31 85 TYR A C 1
ATOM 591 O O . TYR A 1 85 ? -1.802 -15.745 -1.013 1.00 81.31 85 TYR A O 1
ATOM 599 N N . ARG A 1 86 ? -3.832 -16.613 -1.408 1.00 83.94 86 ARG A N 1
ATOM 600 C CA . ARG A 1 86 ? -3.336 -17.937 -1.829 1.00 83.94 86 ARG A CA 1
ATOM 601 C C . ARG A 1 86 ? -2.354 -17.846 -3.004 1.00 83.94 86 ARG A C 1
ATOM 603 O O . ARG A 1 86 ? -1.469 -18.685 -3.124 1.00 83.94 86 ARG A O 1
ATOM 610 N N . SER A 1 87 ? -2.542 -16.857 -3.873 1.00 82.38 87 SER A N 1
ATOM 611 C CA . SER A 1 87 ? -1.645 -16.543 -4.979 1.00 82.38 87 SER A CA 1
ATOM 612 C C . SER A 1 87 ? -1.805 -15.080 -5.375 1.00 82.38 87 SER A C 1
ATOM 614 O O . SER A 1 87 ? -2.933 -14.587 -5.467 1.00 82.38 87 SER A O 1
ATOM 616 N N . VAL A 1 88 ? -0.692 -14.422 -5.677 1.00 85.88 88 VAL A N 1
ATOM 617 C CA . VAL A 1 88 ? -0.636 -13.106 -6.324 1.00 85.88 88 VAL A CA 1
ATOM 618 C C . VAL A 1 88 ? 0.039 -13.246 -7.697 1.00 85.88 88 VAL A C 1
ATOM 620 O O . VAL A 1 88 ? 0.814 -14.180 -7.892 1.00 85.88 88 VAL A O 1
ATOM 623 N N . PRO A 1 89 ? -0.256 -12.370 -8.674 1.00 86.50 89 PRO A N 1
ATOM 624 C CA . PRO A 1 89 ? 0.258 -12.485 -10.044 1.00 86.50 89 PRO A CA 1
ATOM 625 C C . PRO A 1 89 ? 1.699 -11.957 -10.228 1.00 86.50 89 PRO A C 1
ATOM 627 O O . PRO A 1 89 ? 2.067 -11.579 -11.338 1.00 86.50 89 PRO A O 1
ATOM 630 N N . TYR A 1 90 ? 2.490 -11.881 -9.157 1.00 86.81 90 TYR A N 1
ATOM 631 C CA . TYR A 1 90 ? 3.880 -11.414 -9.151 1.00 86.81 90 TYR A CA 1
ATOM 632 C C . TYR A 1 90 ? 4.632 -12.039 -7.966 1.00 86.81 90 TYR A C 1
ATOM 634 O O . TYR A 1 90 ? 4.023 -12.351 -6.942 1.00 86.81 90 TYR A O 1
ATOM 642 N N . ASP A 1 91 ? 5.951 -12.158 -8.067 1.00 90.06 91 ASP A N 1
ATOM 643 C CA . ASP A 1 91 ? 6.839 -12.424 -6.937 1.00 90.06 91 ASP A CA 1
ATOM 644 C C . ASP A 1 91 ? 7.469 -11.099 -6.457 1.00 90.06 91 ASP A C 1
ATOM 646 O O . ASP A 1 91 ? 8.226 -10.459 -7.194 1.00 90.06 91 ASP A O 1
ATOM 650 N N . PRO A 1 92 ? 7.173 -10.635 -5.227 1.00 87.81 92 PRO A N 1
ATOM 651 C CA . PRO A 1 92 ? 7.654 -9.342 -4.746 1.00 87.81 92 PRO A CA 1
ATOM 652 C C . PRO A 1 92 ? 9.173 -9.284 -4.517 1.00 87.81 92 PRO A C 1
ATOM 654 O O . PRO A 1 92 ? 9.697 -8.184 -4.344 1.00 87.81 92 PRO A O 1
ATOM 657 N N . LEU A 1 93 ? 9.866 -10.428 -4.469 1.00 89.56 93 LEU A N 1
ATOM 658 C CA . LEU A 1 93 ? 11.307 -10.518 -4.230 1.00 89.56 93 LEU A CA 1
ATOM 659 C C . LEU A 1 93 ? 12.112 -10.652 -5.523 1.00 89.56 93 LEU A C 1
ATOM 661 O O . LEU A 1 93 ? 13.250 -10.187 -5.561 1.00 89.56 93 LEU A O 1
ATOM 665 N N . THR A 1 94 ? 11.554 -11.281 -6.562 1.00 91.62 94 THR A N 1
ATOM 666 C CA . THR A 1 94 ? 12.291 -11.550 -7.810 1.00 91.62 94 THR A CA 1
ATOM 667 C C . THR A 1 94 ? 11.857 -10.700 -8.993 1.00 91.62 94 THR A C 1
ATOM 669 O O . THR A 1 94 ? 12.679 -10.441 -9.869 1.00 91.62 94 THR A O 1
ATOM 672 N N . ASP A 1 95 ? 10.609 -10.228 -9.026 1.00 90.88 95 ASP A N 1
ATOM 673 C CA . ASP A 1 95 ? 10.076 -9.526 -10.203 1.00 90.88 95 ASP A CA 1
ATOM 674 C C . ASP A 1 95 ? 10.367 -8.015 -10.185 1.00 90.88 95 ASP A C 1
ATOM 676 O O . ASP A 1 95 ? 10.052 -7.303 -11.140 1.00 90.88 95 ASP A O 1
ATOM 680 N N . PHE A 1 96 ? 10.980 -7.500 -9.111 1.00 91.88 96 PHE A N 1
ATOM 681 C CA . PHE A 1 96 ? 11.235 -6.072 -8.927 1.00 91.88 96 PHE A CA 1
ATOM 682 C C . PHE A 1 96 ? 12.654 -5.791 -8.430 1.00 91.88 96 PHE A C 1
ATOM 684 O O . PHE A 1 96 ? 13.128 -6.399 -7.474 1.00 91.88 96 PHE A O 1
ATOM 691 N N . SER A 1 97 ? 13.298 -4.782 -9.024 1.00 93.25 97 SER A N 1
ATOM 692 C CA . SER A 1 97 ? 14.536 -4.204 -8.493 1.00 93.25 97 SER A CA 1
ATOM 693 C C . SER A 1 97 ? 14.210 -2.969 -7.645 1.00 93.25 97 SER A C 1
ATOM 695 O O . SER A 1 97 ? 13.631 -2.015 -8.176 1.00 93.25 97 SER A O 1
ATOM 697 N N . PRO A 1 98 ? 14.576 -2.927 -6.350 1.00 91.31 98 PRO A N 1
ATOM 698 C CA . PRO A 1 98 ? 14.341 -1.754 -5.517 1.00 91.31 98 PRO A CA 1
ATOM 699 C C . PRO A 1 98 ? 15.215 -0.582 -5.981 1.00 91.31 98 PRO A C 1
ATOM 701 O O . PRO A 1 98 ? 16.407 -0.750 -6.232 1.00 91.31 98 PRO A O 1
ATOM 704 N N . ILE A 1 99 ? 14.620 0.611 -6.084 1.00 91.19 99 ILE A N 1
ATOM 705 C CA . ILE A 1 99 ? 15.336 1.846 -6.448 1.00 91.19 99 ILE A CA 1
ATOM 706 C C . ILE A 1 99 ? 15.649 2.652 -5.186 1.00 91.19 99 ILE A C 1
ATOM 708 O O . ILE A 1 99 ? 16.808 2.816 -4.814 1.00 91.19 99 ILE A O 1
ATOM 712 N N . SER A 1 100 ? 14.617 3.156 -4.509 1.00 89.38 100 SER A N 1
ATOM 713 C CA . SER A 1 100 ? 14.760 3.924 -3.272 1.00 89.38 100 SER A CA 1
ATOM 714 C C . SER A 1 100 ? 13.435 4.013 -2.512 1.00 89.38 100 SER A C 1
ATOM 716 O O . SER A 1 100 ? 12.359 3.768 -3.063 1.00 89.38 100 SER A O 1
ATOM 718 N N . LEU A 1 101 ? 13.514 4.380 -1.230 1.00 86.50 101 LEU A N 1
ATOM 719 C CA . LEU A 1 101 ? 12.344 4.750 -0.439 1.00 86.50 101 LEU A CA 1
ATOM 720 C C . LEU A 1 101 ? 11.933 6.186 -0.791 1.00 86.50 101 LEU A C 1
ATOM 722 O O . LEU A 1 101 ? 12.680 7.123 -0.518 1.00 86.50 101 LEU A O 1
ATOM 726 N N . ALA A 1 102 ? 10.745 6.357 -1.372 1.00 83.44 102 ALA A N 1
ATOM 727 C CA . ALA A 1 102 ? 10.241 7.677 -1.758 1.00 83.44 102 ALA A CA 1
ATOM 728 C C . ALA A 1 102 ? 9.624 8.454 -0.581 1.00 83.44 102 ALA A C 1
ATOM 730 O O . ALA A 1 102 ? 9.791 9.667 -0.485 1.00 83.44 102 ALA A O 1
ATOM 731 N N . ALA A 1 103 ? 8.906 7.766 0.312 1.00 80.00 103 ALA A N 1
ATOM 732 C CA . ALA A 1 103 ? 8.241 8.361 1.468 1.00 80.00 103 ALA A CA 1
ATOM 733 C C . ALA A 1 103 ? 7.969 7.309 2.554 1.00 80.00 103 ALA A C 1
ATOM 735 O O . ALA A 1 103 ? 7.897 6.113 2.275 1.00 80.00 103 ALA A O 1
ATOM 736 N N . TRP A 1 104 ? 7.767 7.772 3.786 1.00 76.50 104 TRP A N 1
ATOM 737 C CA . TRP A 1 104 ? 7.244 6.978 4.896 1.00 76.50 104 TRP A CA 1
ATOM 738 C C . TRP A 1 104 ? 6.094 7.742 5.557 1.00 76.50 104 TRP A C 1
ATOM 740 O O . TRP A 1 104 ? 6.046 8.971 5.507 1.00 76.50 104 TRP A O 1
ATOM 750 N N . GLY A 1 105 ? 5.147 7.021 6.153 1.00 75.00 105 GLY A N 1
ATOM 751 C CA . GLY A 1 105 ? 3.986 7.621 6.802 1.00 75.00 105 GLY A CA 1
ATOM 752 C C . GLY A 1 105 ? 3.470 6.760 7.944 1.00 75.00 105 GLY A C 1
ATOM 753 O O . GLY A 1 105 ? 3.635 5.540 7.940 1.00 75.00 105 GLY A O 1
ATOM 754 N N . THR A 1 106 ? 2.837 7.408 8.917 1.00 78.38 106 THR A N 1
ATOM 755 C CA . THR A 1 106 ? 2.210 6.749 10.066 1.00 78.38 106 THR A CA 1
ATOM 756 C C . THR A 1 106 ? 0.705 6.672 9.843 1.00 78.38 106 THR A C 1
ATOM 758 O O . THR A 1 106 ? 0.073 7.678 9.520 1.00 78.38 106 THR A O 1
ATOM 761 N N . LEU A 1 107 ? 0.120 5.488 10.032 1.00 81.88 107 LEU A N 1
ATOM 762 C CA . LEU A 1 107 ? -1.332 5.331 10.011 1.00 81.88 107 LEU A CA 1
ATOM 763 C C . LEU A 1 107 ? -1.939 5.940 11.273 1.00 81.88 107 LEU A C 1
ATOM 765 O O . LEU A 1 107 ? -1.519 5.627 12.387 1.00 81.88 107 LEU A O 1
ATOM 769 N N . LEU A 1 108 ? -2.943 6.793 11.088 1.00 85.81 108 LEU A N 1
ATOM 770 C CA . LEU A 1 108 ? -3.692 7.397 12.180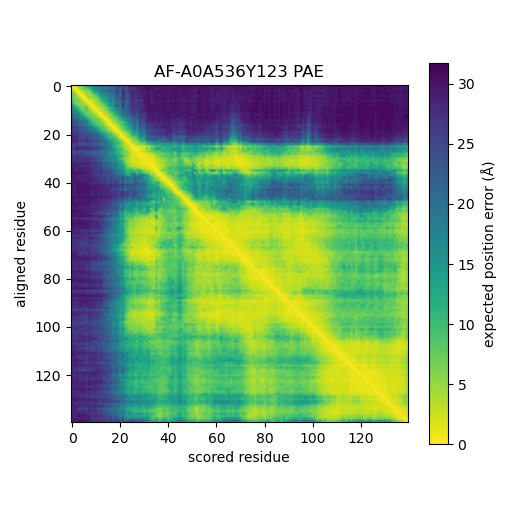 1.00 85.81 108 LEU A CA 1
ATOM 771 C C . LEU A 1 108 ? -5.055 6.726 12.304 1.00 85.81 108 LEU A C 1
ATOM 773 O O . LEU A 1 108 ? -5.787 6.586 11.326 1.00 85.81 108 LEU A O 1
ATOM 777 N N . LEU A 1 109 ? -5.404 6.344 13.529 1.00 89.38 109 LEU A N 1
ATOM 778 C CA . LEU A 1 109 ? -6.762 5.949 13.863 1.00 89.38 109 LEU A CA 1
ATOM 779 C C . LEU A 1 109 ? -7.617 7.212 13.988 1.00 89.38 109 LEU A C 1
ATOM 781 O O . LEU A 1 109 ? -7.417 8.017 14.896 1.00 89.38 109 LEU A O 1
ATOM 785 N N . THR A 1 110 ? -8.581 7.370 13.088 1.00 90.62 110 THR A N 1
ATOM 786 C CA . THR A 1 110 ? -9.518 8.497 13.091 1.00 90.62 110 THR A CA 1
ATOM 787 C C . THR A 1 110 ? -10.944 7.997 13.259 1.00 90.62 110 THR A C 1
ATOM 789 O O . THR A 1 110 ? -11.336 7.028 12.609 1.00 90.62 110 THR A O 1
ATOM 792 N N . ALA A 1 111 ? -11.737 8.680 14.082 1.00 91.62 111 ALA A N 1
ATOM 793 C CA . ALA A 1 111 ? -13.159 8.402 14.244 1.00 91.62 111 ALA A CA 1
ATOM 794 C C . ALA A 1 111 ? -14.006 9.517 13.618 1.00 91.62 111 ALA A C 1
ATOM 796 O O . ALA A 1 111 ? -13.619 10.686 13.613 1.00 91.62 111 ALA A O 1
ATOM 797 N N . ASN A 1 112 ? -15.189 9.164 13.112 1.00 91.75 112 ASN A N 1
ATOM 798 C CA . ASN A 1 112 ? -16.190 10.165 12.752 1.00 91.75 112 ASN A CA 1
ATOM 799 C C . ASN A 1 112 ? -16.572 10.952 14.023 1.00 91.75 112 ASN A C 1
ATOM 801 O O . ASN A 1 112 ? -16.888 10.305 15.024 1.00 91.75 112 ASN A O 1
ATOM 805 N N . PRO A 1 113 ? -16.621 12.299 14.008 1.00 90.75 113 PRO A N 1
ATOM 806 C CA . PRO A 1 113 ? -17.002 13.082 15.188 1.00 90.75 113 PRO A CA 1
ATOM 807 C C . PRO A 1 113 ? -18.351 12.673 15.802 1.00 90.75 113 PRO A C 1
ATOM 809 O O . PRO A 1 113 ? -18.545 12.783 17.006 1.00 90.75 113 PRO A O 1
ATOM 812 N N . LYS A 1 114 ? -19.277 12.141 14.992 1.00 92.44 114 LYS A N 1
ATOM 813 C CA . LYS A 1 114 ? -20.590 11.648 15.441 1.00 92.44 114 LYS A CA 1
ATOM 814 C C . LYS A 1 114 ? -20.542 10.292 16.156 1.00 92.44 114 LYS A C 1
ATOM 816 O O . LYS A 1 114 ? -21.553 9.877 16.711 1.00 92.44 114 LYS A O 1
ATOM 821 N N . ALA A 1 115 ? -19.410 9.589 16.128 1.00 89.69 115 ALA A N 1
ATOM 822 C CA . ALA A 1 115 ? -19.250 8.286 16.774 1.00 89.69 115 ALA A CA 1
ATOM 823 C C . ALA A 1 115 ? -18.974 8.391 18.287 1.00 89.69 115 ALA A C 1
ATOM 825 O O . ALA A 1 115 ? -19.000 7.375 18.975 1.00 89.69 115 ALA A O 1
ATOM 826 N N . ASN A 1 116 ? -18.719 9.596 18.820 1.00 90.19 116 ASN A N 1
ATOM 827 C CA . ASN A 1 116 ? -18.397 9.825 20.237 1.00 90.19 116 ASN A CA 1
ATOM 828 C C . ASN A 1 116 ? -17.232 8.952 20.750 1.00 90.19 116 ASN A C 1
ATOM 830 O O . ASN A 1 116 ? -17.252 8.467 21.879 1.00 90.19 116 ASN A O 1
ATOM 834 N N . ILE A 1 117 ? -16.227 8.725 19.900 1.00 94.44 117 ILE A N 1
ATOM 835 C CA . ILE A 1 117 ? -14.996 8.000 20.230 1.00 94.44 117 ILE A CA 1
ATOM 836 C C . ILE A 1 117 ? -13.878 9.037 20.293 1.00 94.44 117 ILE A C 1
ATOM 838 O O . ILE A 1 117 ? -13.403 9.491 19.253 1.00 94.44 117 ILE A O 1
ATOM 842 N N . ASN A 1 118 ? -13.478 9.425 21.504 1.00 94.69 118 ASN A N 1
ATOM 843 C CA . ASN A 1 118 ? -12.450 10.451 21.725 1.00 94.69 118 ASN A CA 1
ATOM 844 C C . ASN A 1 118 ? -11.101 9.845 22.126 1.00 94.69 118 ASN A C 1
ATOM 846 O O . ASN A 1 118 ? -10.084 10.533 22.166 1.00 94.69 118 ASN A O 1
ATOM 850 N N . SER A 1 119 ? -11.086 8.548 22.419 1.00 95.38 119 SER A N 1
ATOM 851 C CA . SER A 1 119 ? -9.898 7.806 22.801 1.00 95.38 119 SER A CA 1
ATOM 852 C C . SER A 1 119 ? -9.971 6.358 22.318 1.00 95.38 119 SER A C 1
ATOM 854 O O . SER A 1 119 ? -11.035 5.824 21.998 1.00 95.38 119 SER A O 1
ATOM 856 N N . VAL A 1 120 ? -8.822 5.683 22.321 1.00 95.31 120 VAL A N 1
ATOM 857 C CA . VAL A 1 120 ? -8.757 4.235 22.070 1.00 95.31 120 VAL A CA 1
ATOM 858 C C . VAL A 1 120 ? -9.553 3.458 23.128 1.00 95.31 120 VAL A C 1
ATOM 860 O O . VAL A 1 120 ? -10.162 2.439 22.809 1.00 95.31 120 VAL A O 1
ATOM 863 N N . ALA A 1 121 ? -9.602 3.947 24.371 1.00 96.75 121 ALA A N 1
ATOM 864 C CA . ALA A 1 121 ? -10.399 3.334 25.430 1.00 96.75 121 ALA A CA 1
ATOM 865 C C . ALA A 1 121 ? -11.902 3.382 25.108 1.00 96.75 121 ALA A C 1
ATOM 867 O O . ALA A 1 121 ? -12.572 2.359 25.247 1.00 96.75 121 ALA A O 1
ATOM 868 N N . ASP A 1 122 ? -12.404 4.512 24.597 1.00 94.69 122 ASP A N 1
ATOM 869 C CA . ASP A 1 122 ? -13.803 4.646 24.162 1.00 94.69 122 ASP A CA 1
ATOM 870 C C . ASP A 1 122 ? -14.118 3.684 23.018 1.00 9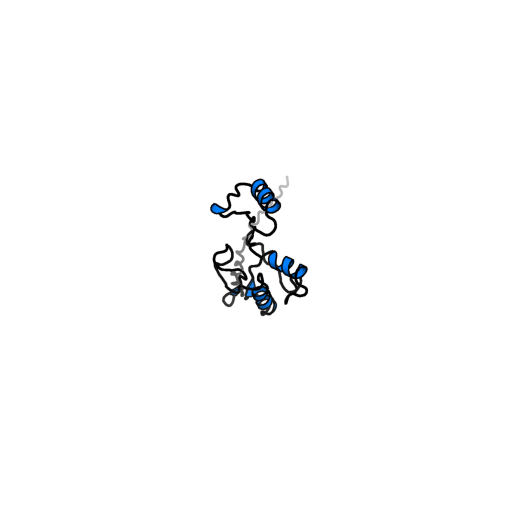4.69 122 ASP A C 1
ATOM 872 O O . ASP A 1 122 ? -15.143 3.005 23.045 1.00 94.69 122 ASP A O 1
ATOM 876 N N . LEU A 1 123 ? -13.211 3.577 22.037 1.00 94.81 123 LEU A N 1
ATOM 877 C CA . LEU A 1 123 ? -13.357 2.635 20.928 1.00 94.81 123 LEU A CA 1
ATOM 878 C C . LEU A 1 123 ? -13.485 1.197 21.446 1.00 94.81 123 LEU A C 1
ATOM 880 O O . LEU A 1 123 ? -14.395 0.475 21.044 1.00 94.81 123 LEU A O 1
ATOM 884 N N . ILE A 1 124 ? -12.592 0.781 22.348 1.00 95.50 124 ILE A N 1
ATOM 885 C CA . ILE A 1 124 ? -12.596 -0.573 22.917 1.00 95.50 124 ILE A CA 1
ATOM 886 C C . ILE A 1 124 ? -13.869 -0.811 23.733 1.00 95.50 124 ILE A C 1
ATOM 888 O O . ILE A 1 124 ? -14.481 -1.874 23.614 1.00 95.50 124 ILE A O 1
ATOM 892 N N . ALA A 1 125 ? -14.273 0.156 24.559 1.00 96.00 125 ALA A N 1
ATOM 893 C CA . ALA A 1 125 ? -15.475 0.059 25.376 1.00 96.00 125 ALA A CA 1
ATOM 894 C C . ALA A 1 125 ? -16.728 -0.091 24.503 1.00 96.00 125 ALA A C 1
ATOM 896 O O . ALA A 1 125 ? -17.509 -1.018 24.718 1.00 96.00 125 ALA A O 1
ATOM 897 N N . GLN A 1 126 ? -16.881 0.748 23.473 1.00 94.50 126 GLN A N 1
ATOM 898 C CA . GLN A 1 126 ? -18.002 0.668 22.534 1.00 94.50 126 GLN A CA 1
ATOM 899 C C . GLN A 1 126 ? -17.993 -0.640 21.729 1.00 94.50 126 GLN A C 1
ATOM 901 O O . GLN A 1 126 ? -19.031 -1.289 21.604 1.00 94.50 126 GLN A O 1
ATOM 906 N N . ALA A 1 127 ? -16.828 -1.077 21.238 1.00 94.56 127 ALA A N 1
ATOM 907 C CA . ALA A 1 127 ? -16.694 -2.333 20.497 1.00 94.56 127 ALA A CA 1
ATOM 908 C C . ALA A 1 127 ? -17.106 -3.551 21.339 1.00 94.56 127 ALA A C 1
ATOM 910 O O . ALA A 1 127 ? -17.768 -4.458 20.836 1.00 94.56 127 ALA A O 1
ATOM 911 N N . LYS A 1 128 ? -16.740 -3.562 22.630 1.00 95.75 128 LYS A N 1
ATOM 912 C CA . LYS A 1 128 ? -17.117 -4.622 23.577 1.00 95.75 128 LYS A CA 1
ATOM 913 C C . LYS A 1 128 ? -18.589 -4.562 23.974 1.00 95.75 128 LYS A C 1
ATOM 915 O O . LYS A 1 128 ? -19.222 -5.606 24.082 1.00 95.75 128 LYS A O 1
ATOM 920 N N . ALA A 1 129 ? -19.130 -3.363 24.190 1.00 96.12 129 ALA A N 1
ATOM 921 C CA . ALA A 1 129 ? -20.528 -3.171 24.567 1.00 96.12 129 ALA A CA 1
ATOM 922 C C . ALA A 1 129 ? -21.500 -3.490 23.419 1.00 96.12 129 ALA A C 1
ATOM 924 O O . ALA A 1 129 ? -22.661 -3.808 23.661 1.00 96.12 129 ALA A O 1
ATOM 925 N N . SER A 1 130 ? -21.056 -3.387 22.163 1.00 92.56 130 SER A N 1
ATOM 926 C CA . SER A 1 130 ? -21.890 -3.640 20.983 1.00 92.56 130 SER A CA 1
ATOM 927 C C . SER A 1 130 ? -21.127 -4.389 19.879 1.00 92.56 130 SER A C 1
ATOM 929 O O . SER A 1 130 ? -20.810 -3.805 18.834 1.00 92.56 130 SER A O 1
ATOM 931 N N . PRO A 1 131 ? -20.848 -5.695 20.069 1.00 93.31 131 PRO A N 1
ATOM 932 C CA . PRO A 1 131 ? -20.124 -6.501 19.090 1.00 93.31 131 PRO A CA 1
ATOM 933 C C . PRO A 1 131 ? -20.795 -6.485 17.708 1.00 93.31 131 PRO A C 1
ATOM 935 O O . PRO A 1 131 ? -22.012 -6.625 17.588 1.00 93.31 131 PRO A O 1
ATOM 938 N N . GLY A 1 132 ? -19.997 -6.300 16.652 1.00 91.75 132 GLY A N 1
ATOM 939 C CA . GLY A 1 132 ? -20.458 -6.307 15.256 1.00 91.75 132 GLY A CA 1
ATOM 940 C C . GLY A 1 132 ? -21.194 -5.044 14.785 1.00 91.75 132 GLY A C 1
ATOM 941 O O . GLY A 1 132 ? -21.624 -5.000 13.636 1.00 91.75 132 GLY A O 1
ATOM 942 N N . LYS A 1 133 ? -21.351 -4.015 15.632 1.00 91.12 133 LYS A N 1
ATOM 943 C CA . LYS A 1 133 ? -22.007 -2.748 15.249 1.00 91.12 133 LYS A CA 1
ATOM 944 C C . LYS A 1 133 ? -21.055 -1.692 14.697 1.00 91.12 133 LYS A C 1
ATOM 946 O O . LYS A 1 133 ? -21.502 -0.799 13.983 1.00 91.12 133 LYS A O 1
ATOM 951 N N . LEU A 1 134 ? -19.767 -1.781 15.022 1.00 91.06 134 LEU A N 1
ATOM 952 C CA . LEU A 1 134 ? -18.763 -0.860 14.503 1.00 91.06 134 LEU A CA 1
ATOM 953 C C . LEU A 1 134 ? -18.230 -1.354 13.162 1.00 91.06 134 LEU A C 1
ATOM 955 O O . LEU A 1 134 ? -17.842 -2.512 13.019 1.00 91.06 134 LEU A O 1
ATOM 959 N N . THR A 1 135 ? -18.162 -0.441 12.203 1.00 90.44 135 THR A N 1
ATOM 960 C CA . THR A 1 135 ? -17.467 -0.635 10.932 1.00 90.44 135 THR A CA 1
ATOM 961 C C . THR A 1 135 ? -16.198 0.200 10.934 1.00 90.44 135 THR A C 1
ATOM 963 O O . THR A 1 135 ? -16.227 1.353 11.368 1.00 90.44 135 THR A O 1
ATOM 966 N N . TYR A 1 136 ? -15.107 -0.342 10.405 1.00 88.69 136 TYR A N 1
ATOM 967 C CA . TYR A 1 136 ? -13.873 0.406 10.193 1.00 88.69 136 TYR A CA 1
ATOM 968 C C . TYR A 1 136 ? -13.419 0.245 8.743 1.00 88.69 136 TYR A C 1
ATOM 970 O O . TYR A 1 136 ? -13.735 -0.751 8.094 1.00 88.69 136 TYR A O 1
ATOM 978 N N . ALA A 1 137 ? -12.689 1.238 8.246 1.00 83.81 137 ALA A N 1
ATOM 979 C CA . ALA A 1 137 ? -12.015 1.178 6.959 1.00 83.81 137 ALA A CA 1
ATOM 980 C C . ALA A 1 137 ? -10.501 1.148 7.194 1.00 83.81 137 ALA A C 1
ATOM 982 O O . ALA A 1 137 ? -9.999 1.841 8.081 1.00 83.81 137 ALA A O 1
ATOM 983 N N . SER A 1 138 ? -9.783 0.362 6.396 1.00 79.19 138 SER A N 1
ATOM 984 C CA . SER A 1 138 ? -8.323 0.390 6.297 1.00 79.19 138 SER A CA 1
ATOM 985 C C . SER A 1 138 ? -7.906 0.947 4.929 1.00 79.19 138 SER A C 1
ATOM 987 O O . SER A 1 138 ? -8.682 0.877 3.975 1.00 79.19 138 SER A O 1
ATOM 989 N N . PRO A 1 139 ? -6.692 1.515 4.799 1.00 64.81 139 PRO A N 1
ATOM 990 C CA . PRO A 1 139 ? -6.157 1.973 3.511 1.00 64.81 139 PRO A CA 1
ATOM 991 C C . PRO A 1 139 ? -5.739 0.828 2.569 1.00 64.81 139 PRO A C 1
ATOM 993 O O . PRO A 1 139 ? -5.294 1.088 1.452 1.00 64.81 139 PRO A O 1
ATOM 996 N N . GLY A 1 140 ? -5.854 -0.422 3.016 1.00 61.03 140 GLY A N 1
ATOM 997 C CA . GLY A 1 140 ? -5.503 -1.634 2.284 1.00 61.03 140 GLY A CA 1
ATOM 998 C C . GLY A 1 140 ? -6.015 -2.864 3.002 1.00 61.03 140 GLY A C 1
ATOM 999 O O . GLY A 1 140 ? -6.089 -2.811 4.255 1.00 61.03 140 GLY A O 1
#

Mean predicted aligned error: 13.06 Å

Secondary structure (DSSP, 8-state):
---------------PPP------S--SS--EEEB-S-TTSTTTTS-B---GGGHHHHHHHHTS-SSSSEEE---THHHHHHHHSS--SS-TTTS-----------------GGG---SHHHHHHHHHHSTT--------

pLDDT: mean 76.36, std 17.58, range [32.44, 96.75]